Protein AF-A0A950RJH4-F1 (afdb_monomer_lite)

Radius of gyration: 13.61 Å; chains: 1; bounding box: 32×26×36 Å

Sequence (97 aa):
ERIPLDDDLFGKELNGTALASVRCRRERADGSGPDTEYRNVPPFLEGIRVQNRWVVVYSKYDLGCALEKHQSTDCLGHDYASALKLGTAAVLYAMMR

Secondary structure (DSSP, 8-state):
-BPPTTSGGGSHHHHSS----EEEE-B-TTSSSB-SS-EEE----EEEEETTEEEEEE-SSBSHHHHTT---TT--EE-HHHHHHHHHHHHHHHHH-

Fold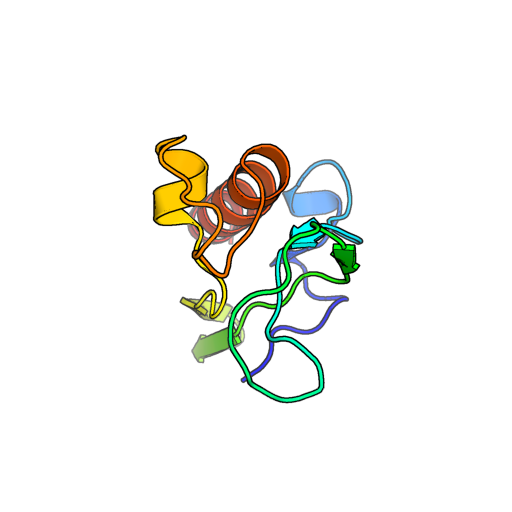seek 3Di:
DKDDLPDPLQDCVQQVDGQQWFWWFDQDPVNPATDQGTDIDGDTWDADDDPNAGPDIHDPFDLVCQCVVNDDSRGTHTHVVRSVSSVSSVVSSVPPD

pLDDT: mean 93.0, std 6.63, range [67.88, 98.44]

Structure (mmCIF, N/CA/C/O backbone):
data_AF-A0A950RJH4-F1
#
_entry.id   AF-A0A950RJH4-F1
#
loop_
_atom_site.group_PDB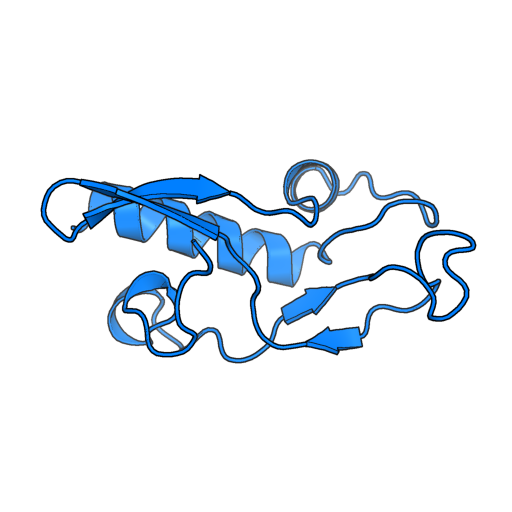
_atom_site.id
_atom_site.type_symbol
_atom_site.label_atom_id
_atom_site.label_alt_id
_atom_site.label_comp_id
_atom_site.label_asym_id
_atom_site.label_entity_id
_atom_site.label_seq_id
_atom_site.pdbx_PDB_ins_code
_atom_site.Cartn_x
_atom_site.Cartn_y
_atom_site.Cartn_z
_atom_site.occupancy
_atom_site.B_iso_or_equiv
_atom_site.auth_seq_id
_atom_site.auth_comp_id
_atom_site.auth_asym_id
_atom_site.auth_atom_id
_atom_site.pdbx_PDB_model_num
ATOM 1 N N . GLU A 1 1 ? -7.110 -13.188 2.840 1.00 95.75 1 GLU A N 1
ATOM 2 C CA . GLU A 1 1 ? -7.969 -12.709 1.731 1.00 95.75 1 GLU A CA 1
ATOM 3 C C . GLU A 1 1 ? -7.499 -11.335 1.275 1.00 95.75 1 GLU A C 1
ATOM 5 O O . GLU A 1 1 ? -6.813 -10.668 2.043 1.00 95.75 1 GLU A O 1
ATOM 10 N N . ARG A 1 2 ? -7.827 -10.913 0.048 1.00 97.38 2 ARG A N 1
ATOM 11 C CA . ARG A 1 2 ? -7.482 -9.568 -0.433 1.00 97.38 2 ARG A CA 1
ATOM 12 C C . ARG A 1 2 ? -8.302 -8.522 0.323 1.00 97.38 2 ARG A C 1
ATOM 14 O O . ARG A 1 2 ? -9.519 -8.656 0.397 1.00 97.38 2 ARG A O 1
ATOM 21 N N . ILE A 1 3 ? -7.642 -7.474 0.816 1.00 97.81 3 ILE A N 1
ATOM 22 C CA . ILE A 1 3 ? -8.323 -6.332 1.433 1.00 97.81 3 ILE A CA 1
ATOM 23 C C . ILE A 1 3 ? -9.060 -5.554 0.324 1.00 97.81 3 ILE A C 1
ATOM 25 O O . ILE A 1 3 ? -8.418 -5.184 -0.671 1.00 97.81 3 ILE A O 1
ATOM 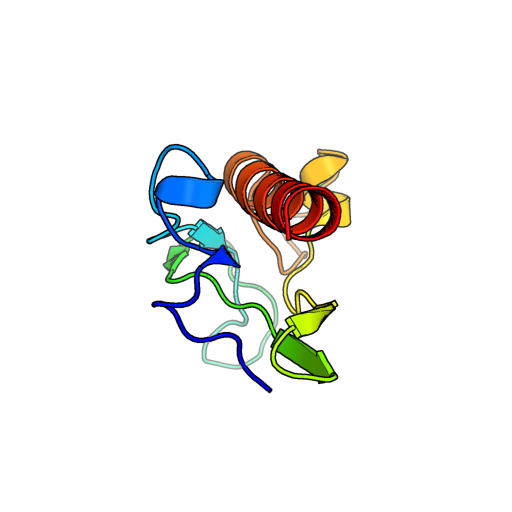29 N N . PRO A 1 4 ? -10.386 -5.342 0.439 1.00 97.38 4 PRO A N 1
ATOM 30 C CA . PRO A 1 4 ? -11.167 -4.598 -0.548 1.00 97.38 4 PRO A CA 1
ATOM 31 C C . PRO A 1 4 ? -10.640 -3.172 -0.758 1.00 97.38 4 PRO A C 1
ATOM 33 O O . PRO A 1 4 ? -10.100 -2.561 0.158 1.00 97.38 4 PRO A O 1
ATOM 36 N N . LEU A 1 5 ? -10.775 -2.624 -1.970 1.00 97.31 5 LEU A N 1
ATOM 37 C CA . LEU A 1 5 ? -10.276 -1.270 -2.280 1.00 97.31 5 LEU A CA 1
ATOM 38 C C . LEU A 1 5 ? -11.093 -0.159 -1.605 1.00 97.31 5 LEU A C 1
ATOM 40 O O . LEU A 1 5 ? -10.611 0.963 -1.477 1.00 97.31 5 LEU A O 1
ATOM 44 N N . ASP A 1 6 ? -12.318 -0.478 -1.207 1.00 96.75 6 ASP A N 1
ATOM 45 C CA . ASP A 1 6 ? -13.251 0.355 -0.457 1.00 96.75 6 ASP A CA 1
ATOM 46 C C . ASP A 1 6 ? -13.157 0.145 1.066 1.00 96.75 6 ASP A C 1
ATOM 48 O O . ASP A 1 6 ? -13.925 0.750 1.808 1.00 96.75 6 ASP A O 1
ATOM 52 N N . ASP A 1 7 ? -12.212 -0.674 1.544 1.00 96.94 7 ASP A N 1
ATOM 53 C CA . ASP A 1 7 ? -11.978 -0.893 2.973 1.00 96.94 7 ASP A CA 1
ATOM 54 C C . ASP A 1 7 ? -11.478 0.382 3.678 1.00 96.94 7 ASP A C 1
ATOM 56 O O . ASP A 1 7 ? -10.668 1.145 3.135 1.00 96.94 7 ASP A O 1
ATOM 60 N N . ASP A 1 8 ? -11.908 0.571 4.931 1.00 94.81 8 ASP A N 1
ATOM 61 C CA . ASP A 1 8 ? -11.496 1.668 5.817 1.00 94.81 8 ASP A CA 1
ATOM 62 C C . ASP A 1 8 ? -9.969 1.849 5.875 1.00 94.81 8 ASP A C 1
ATOM 64 O O . ASP A 1 8 ? -9.490 2.981 5.990 1.00 94.81 8 ASP A O 1
ATOM 68 N N . LEU A 1 9 ? -9.194 0.762 5.748 1.00 96.75 9 LEU A N 1
ATOM 69 C CA . LEU A 1 9 ? -7.730 0.792 5.699 1.00 96.75 9 LEU A CA 1
ATOM 70 C C . LEU A 1 9 ? -7.192 1.727 4.601 1.00 96.75 9 LEU A C 1
ATOM 72 O O . LEU A 1 9 ? -6.180 2.398 4.803 1.00 96.75 9 LEU A O 1
ATOM 76 N N . PHE A 1 10 ? -7.864 1.805 3.451 1.00 97.75 10 PHE A N 1
ATOM 77 C CA . PHE A 1 10 ? -7.502 2.695 2.341 1.00 97.75 10 PHE A CA 1
ATOM 78 C C . PHE A 1 10 ? -8.314 3.996 2.333 1.00 97.75 10 PHE A C 1
ATOM 80 O O . PHE A 1 10 ? -8.081 4.878 1.500 1.00 97.75 10 PHE A O 1
ATOM 87 N N . GLY A 1 11 ? -9.255 4.138 3.265 1.00 97.19 11 GLY A N 1
ATOM 88 C CA . GLY A 1 11 ? -10.204 5.236 3.336 1.00 97.19 11 GLY A CA 1
ATOM 89 C C . GLY A 1 11 ? -9.576 6.578 3.711 1.00 97.19 11 GLY A C 1
ATOM 90 O O . GLY A 1 11 ? -8.543 6.668 4.382 1.00 97.19 11 GLY A O 1
ATOM 91 N N . LYS A 1 12 ? -10.246 7.660 3.295 1.00 96.94 12 LYS A N 1
ATOM 92 C CA . LYS A 1 12 ? -9.858 9.039 3.626 1.00 96.94 12 LYS A CA 1
ATOM 93 C C . LYS A 1 12 ? -9.931 9.320 5.127 1.00 96.94 12 LYS A C 1
ATOM 95 O O . LYS A 1 12 ? -9.104 10.072 5.624 1.00 96.94 12 LYS A O 1
ATOM 100 N N . GLU A 1 13 ? -10.908 8.752 5.827 1.00 96.06 13 GLU A N 1
ATOM 101 C CA . GLU A 1 13 ? -11.107 9.014 7.257 1.00 96.06 13 GLU A CA 1
ATOM 102 C C . GLU A 1 13 ? -9.903 8.583 8.093 1.00 96.06 13 GLU A C 1
ATOM 104 O O . GLU A 1 13 ? -9.485 9.313 8.985 1.00 96.06 13 GLU A O 1
ATOM 109 N N . LEU A 1 14 ? -9.309 7.435 7.756 1.00 96.12 14 LEU A N 1
ATOM 110 C CA . LEU A 1 14 ? -8.119 6.932 8.431 1.00 96.12 14 LEU A CA 1
ATOM 111 C C . LEU A 1 14 ? -6.855 7.690 8.003 1.00 96.12 14 LEU A C 1
ATOM 113 O O . LEU A 1 14 ? -6.032 8.053 8.836 1.00 96.12 14 LEU A O 1
ATOM 117 N N . ASN A 1 15 ? -6.694 7.928 6.699 1.00 95.94 15 ASN A N 1
ATOM 118 C CA . ASN A 1 15 ? -5.421 8.357 6.110 1.00 95.94 15 ASN A CA 1
ATOM 119 C C . ASN A 1 15 ? -5.326 9.870 5.823 1.00 95.94 15 ASN A C 1
ATOM 121 O O . ASN A 1 15 ? -4.323 10.340 5.287 1.00 95.94 15 ASN A O 1
ATOM 125 N N . GLY A 1 16 ? -6.391 10.640 6.057 1.00 95.38 16 GLY A N 1
ATOM 126 C CA . GLY A 1 16 ? -6.542 12.039 5.627 1.00 95.38 16 GLY A CA 1
ATOM 127 C C . GLY A 1 16 ? -6.784 12.216 4.117 1.00 95.38 16 GLY A C 1
ATOM 128 O O . GLY A 1 16 ? -7.415 13.183 3.687 1.00 95.38 16 GLY A O 1
ATOM 129 N N . THR A 1 17 ? -6.328 11.273 3.289 1.00 95.25 17 THR A N 1
ATOM 130 C CA . THR A 1 17 ? -6.606 11.160 1.847 1.00 95.25 17 THR A CA 1
ATOM 131 C C . THR A 1 17 ? -6.760 9.688 1.479 1.00 95.25 17 THR A C 1
ATOM 133 O O . THR A 1 17 ? -6.008 8.855 1.972 1.00 95.25 17 THR A O 1
ATOM 136 N N . ALA A 1 18 ? -7.717 9.358 0.609 1.00 97.12 18 ALA A N 1
ATOM 137 C CA . ALA A 1 18 ? -7.925 7.977 0.182 1.00 97.12 18 ALA A CA 1
ATOM 138 C C . ALA A 1 18 ? -6.710 7.433 -0.591 1.00 97.12 18 ALA A C 1
ATOM 140 O O . ALA A 1 18 ? -6.171 8.091 -1.488 1.00 97.12 18 ALA A O 1
ATOM 141 N N . LEU A 1 19 ? -6.307 6.204 -0.277 1.00 97.25 19 LEU A N 1
ATOM 142 C CA . LEU A 1 19 ? -5.200 5.503 -0.920 1.00 97.25 19 LEU A CA 1
ATOM 143 C C . LEU A 1 19 ? -5.679 4.780 -2.183 1.00 97.25 19 LEU A C 1
ATOM 145 O O . LEU A 1 19 ? -5.721 3.560 -2.243 1.00 97.25 19 LEU A O 1
ATOM 149 N N . ALA A 1 20 ? -6.033 5.542 -3.219 1.00 96.75 20 ALA A N 1
ATOM 150 C CA . ALA A 1 20 ? -6.563 4.976 -4.466 1.00 96.75 20 ALA A CA 1
ATOM 151 C C . ALA A 1 20 ? -5.483 4.405 -5.407 1.00 96.75 20 ALA A C 1
ATOM 153 O O . ALA A 1 20 ? -5.768 3.539 -6.232 1.00 96.75 20 ALA A O 1
ATOM 154 N N . SER A 1 21 ? -4.244 4.898 -5.312 1.00 97.44 21 SER A N 1
ATOM 155 C CA . SER A 1 21 ? -3.145 4.497 -6.193 1.00 97.44 21 SER A CA 1
ATOM 156 C C . SER A 1 21 ? -1.808 4.528 -5.464 1.00 97.44 21 SER A C 1
ATOM 158 O O . SER A 1 21 ? -1.512 5.450 -4.701 1.00 97.44 21 SER A O 1
ATOM 160 N N . VAL A 1 22 ? -0.978 3.540 -5.775 1.00 97.62 22 VAL A N 1
ATOM 161 C CA . VAL A 1 22 ? 0.406 3.396 -5.326 1.00 97.62 22 VAL A CA 1
ATOM 162 C C . VAL A 1 22 ? 1.309 3.134 -6.523 1.00 97.62 22 VAL A C 1
ATOM 164 O O . VAL A 1 22 ? 0.875 2.601 -7.543 1.00 97.62 22 VAL A O 1
ATOM 167 N N . ARG A 1 23 ? 2.581 3.493 -6.401 1.00 97.00 23 ARG A N 1
ATOM 168 C CA . ARG A 1 23 ? 3.619 3.144 -7.365 1.00 97.00 23 ARG A CA 1
ATOM 169 C C . ARG A 1 23 ? 4.271 1.838 -6.946 1.00 97.00 23 ARG A C 1
ATOM 171 O O . ARG A 1 23 ? 4.729 1.705 -5.812 1.00 97.00 23 ARG A O 1
ATOM 178 N N . CYS A 1 24 ? 4.289 0.862 -7.847 1.00 95.06 24 CYS A N 1
ATOM 179 C CA . CYS A 1 24 ? 4.853 -0.452 -7.564 1.00 95.06 24 CYS A CA 1
ATOM 180 C C . CYS A 1 24 ? 5.474 -1.085 -8.811 1.00 95.06 24 CYS A C 1
ATOM 182 O O . CYS A 1 24 ? 4.910 -0.989 -9.904 1.00 95.06 24 CYS A O 1
ATOM 184 N N . ARG A 1 25 ? 6.622 -1.742 -8.631 1.00 93.50 25 ARG A N 1
ATOM 185 C CA . ARG A 1 25 ? 7.167 -2.697 -9.596 1.00 93.50 25 ARG A CA 1
ATOM 186 C C . ARG A 1 25 ? 6.512 -4.051 -9.368 1.00 93.50 25 ARG A C 1
ATOM 188 O O . ARG A 1 25 ? 6.492 -4.566 -8.249 1.00 93.50 25 ARG A O 1
ATOM 195 N N . ARG A 1 26 ? 5.961 -4.604 -10.441 1.00 92.06 26 ARG A N 1
ATOM 196 C CA . ARG A 1 26 ? 5.288 -5.905 -10.464 1.00 92.06 26 ARG A CA 1
ATOM 197 C C . ARG A 1 26 ? 6.106 -6.885 -11.292 1.00 92.06 26 ARG A C 1
ATOM 199 O O . ARG A 1 26 ? 7.070 -6.493 -11.940 1.00 92.06 26 ARG A O 1
ATOM 206 N N . GLU A 1 27 ? 5.715 -8.145 -11.269 1.00 91.44 27 GLU A N 1
ATOM 207 C CA . GLU A 1 27 ? 6.262 -9.156 -12.161 1.00 91.44 27 GLU A CA 1
ATOM 208 C C . GLU A 1 27 ? 6.010 -8.758 -13.630 1.00 91.44 27 GLU A C 1
ATOM 210 O O . GLU A 1 27 ? 4.938 -8.244 -13.969 1.00 91.44 27 GLU A O 1
ATOM 215 N N . ARG A 1 28 ? 6.991 -8.978 -14.513 1.00 88.25 28 ARG A N 1
ATOM 216 C CA . ARG A 1 28 ? 6.803 -8.831 -15.962 1.00 88.25 28 ARG A CA 1
ATOM 217 C C . ARG A 1 28 ? 5.751 -9.823 -16.457 1.00 88.25 28 ARG A C 1
ATOM 219 O O . ARG A 1 28 ? 5.566 -10.891 -15.879 1.00 88.25 28 ARG A O 1
ATOM 226 N N . ALA A 1 29 ? 5.084 -9.482 -17.560 1.00 85.50 29 ALA A N 1
ATOM 227 C CA . ALA A 1 29 ? 4.021 -10.312 -18.133 1.00 85.50 29 ALA A CA 1
ATOM 228 C C . ALA A 1 29 ? 4.502 -11.716 -18.549 1.00 85.50 29 ALA A C 1
ATOM 230 O O . ALA A 1 29 ? 3.715 -12.656 -18.544 1.00 85.50 29 ALA A O 1
ATOM 231 N N . ASP A 1 30 ? 5.786 -11.855 -18.882 1.00 89.00 30 ASP A N 1
ATOM 232 C CA . ASP A 1 30 ? 6.441 -13.120 -19.227 1.00 89.00 30 ASP A CA 1
ATOM 233 C C . ASP A 1 30 ? 6.993 -13.885 -18.006 1.00 89.00 30 ASP A C 1
ATOM 235 O O . ASP A 1 30 ? 7.564 -14.962 -18.160 1.00 89.00 30 ASP A O 1
ATOM 239 N N . GLY A 1 31 ? 6.848 -13.338 -16.794 1.00 84.25 31 GLY A N 1
ATOM 240 C CA . GLY A 1 31 ? 7.341 -13.938 -15.555 1.00 84.25 31 GLY A CA 1
ATOM 241 C C . GLY A 1 31 ? 8.861 -13.888 -15.370 1.00 84.25 31 GLY A C 1
ATOM 242 O O . GLY A 1 31 ? 9.360 -14.447 -14.397 1.00 84.25 31 GLY A O 1
ATOM 243 N N . SER A 1 32 ? 9.609 -13.199 -16.240 1.00 85.88 32 SER A N 1
ATOM 244 C CA . SER A 1 32 ? 11.084 -13.157 -16.210 1.00 85.88 32 SER A CA 1
ATOM 245 C C . SER A 1 32 ? 11.688 -12.372 -15.033 1.00 85.88 32 SER A C 1
ATOM 247 O O . SER A 1 32 ? 12.907 -12.233 -14.941 1.00 85.88 32 SER A O 1
ATOM 249 N N . GLY A 1 33 ? 10.858 -11.834 -14.136 1.00 84.38 33 GLY A N 1
ATOM 250 C CA . GLY A 1 33 ? 11.283 -11.103 -12.943 1.00 84.38 33 GLY A CA 1
ATOM 251 C C . GLY A 1 33 ? 10.518 -9.792 -12.731 1.00 84.38 33 GLY A C 1
ATOM 252 O O . GLY A 1 33 ? 9.441 -9.610 -13.304 1.00 84.38 33 GLY A O 1
ATOM 253 N N . PRO A 1 34 ? 11.046 -8.877 -11.901 1.00 85.06 34 PRO A N 1
ATOM 254 C CA . PRO A 1 34 ? 10.459 -7.563 -11.666 1.00 85.06 34 PRO A CA 1
ATOM 255 C C . PRO A 1 34 ? 10.548 -6.676 -12.903 1.00 85.06 34 PRO A C 1
ATOM 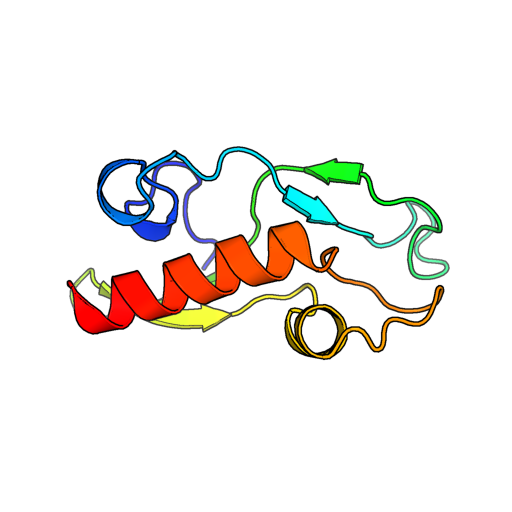257 O O . PRO A 1 34 ? 11.555 -6.655 -13.605 1.00 85.06 34 PRO A O 1
ATOM 260 N N . ASP A 1 35 ? 9.504 -5.895 -13.137 1.00 87.69 35 ASP A N 1
ATOM 261 C CA . ASP A 1 35 ? 9.508 -4.819 -14.116 1.00 87.69 35 ASP A CA 1
ATOM 262 C C . ASP A 1 35 ? 10.527 -3.727 -13.743 1.00 87.69 35 ASP A C 1
ATOM 264 O O . ASP A 1 35 ? 10.761 -3.446 -12.567 1.00 87.69 35 ASP A O 1
ATOM 268 N N . THR A 1 36 ? 11.122 -3.084 -14.748 1.00 84.25 36 THR A N 1
ATOM 269 C CA . THR A 1 36 ? 12.092 -1.997 -14.551 1.00 84.25 36 THR A CA 1
ATOM 270 C C . THR A 1 36 ? 11.418 -0.723 -14.052 1.00 84.25 36 THR A C 1
ATOM 272 O O . THR A 1 36 ? 11.984 0.022 -13.240 1.00 84.25 36 THR A O 1
ATOM 275 N N . GLU A 1 37 ? 10.189 -0.473 -14.502 1.00 88.94 37 GLU A N 1
ATOM 276 C CA . GLU A 1 37 ? 9.459 0.755 -14.209 1.00 88.94 37 GLU A CA 1
ATOM 277 C C . GLU A 1 37 ? 8.407 0.576 -13.115 1.00 88.94 37 GLU A C 1
ATOM 279 O O . GLU A 1 37 ? 7.702 -0.429 -13.020 1.00 88.94 37 GLU A O 1
ATOM 284 N N . TYR A 1 38 ? 8.266 1.607 -12.284 1.00 92.12 38 TYR A N 1
ATOM 285 C CA . TYR A 1 38 ? 7.147 1.702 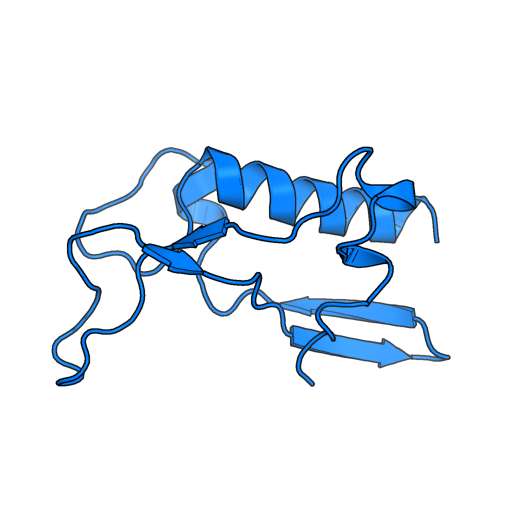-11.355 1.00 92.12 38 TYR A CA 1
ATOM 286 C C . TYR A 1 38 ? 5.876 2.082 -12.103 1.00 92.12 38 TYR A C 1
ATOM 288 O O . TYR A 1 38 ? 5.830 3.135 -12.741 1.00 92.12 38 TYR A O 1
ATOM 296 N N . ARG A 1 39 ? 4.814 1.301 -11.912 1.00 94.62 39 ARG A N 1
ATOM 297 C CA . ARG A 1 39 ? 3.486 1.592 -12.460 1.00 94.62 39 ARG A CA 1
ATOM 298 C C . ARG A 1 39 ? 2.561 2.116 -11.370 1.00 94.62 39 ARG A C 1
ATOM 300 O O . ARG A 1 39 ? 2.654 1.683 -10.221 1.00 94.62 39 ARG A O 1
ATOM 307 N N . ASN A 1 40 ? 1.654 3.018 -11.740 1.00 97.12 40 ASN A N 1
ATOM 308 C CA . ASN A 1 40 ? 0.526 3.383 -10.886 1.00 97.12 40 ASN A CA 1
ATOM 309 C C . ASN A 1 40 ? -0.482 2.235 -10.898 1.00 97.12 40 ASN A C 1
ATOM 311 O O . ASN A 1 40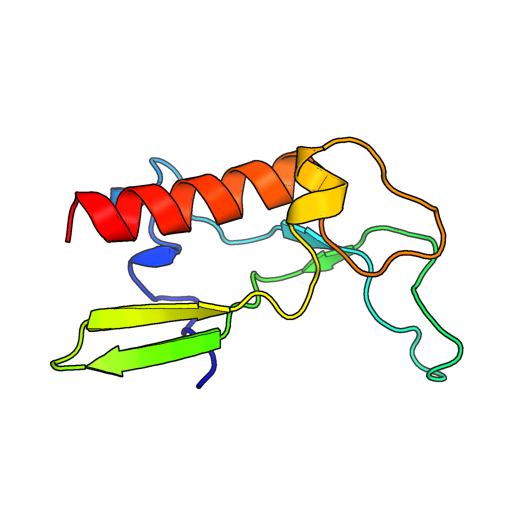 ? -0.999 1.867 -11.952 1.00 97.12 40 ASN A O 1
ATOM 315 N N . VAL A 1 41 ? -0.729 1.656 -9.732 1.00 96.62 41 VAL A N 1
ATOM 316 C CA . VAL A 1 41 ? -1.623 0.514 -9.548 1.00 96.62 41 VAL A CA 1
ATOM 317 C C . VAL A 1 41 ? -2.484 0.730 -8.304 1.00 96.62 41 VAL A C 1
ATOM 319 O O . VAL A 1 41 ? -2.059 1.440 -7.388 1.00 96.62 41 VAL A O 1
ATOM 322 N N . PRO A 1 42 ? -3.668 0.103 -8.218 1.00 97.50 42 PRO A N 1
ATOM 323 C CA . PRO A 1 42 ? -4.420 0.070 -6.970 1.00 97.50 42 PRO A CA 1
ATOM 324 C C . PRO A 1 42 ? -3.589 -0.566 -5.843 1.00 97.50 42 PRO A C 1
ATOM 326 O O . PRO A 1 42 ? -2.756 -1.445 -6.125 1.00 97.50 42 PRO A O 1
ATOM 329 N N . PRO A 1 43 ? -3.808 -0.174 -4.574 1.00 97.19 43 PRO A N 1
ATOM 330 C CA . PRO A 1 43 ? -3.179 -0.857 -3.456 1.00 97.19 43 PRO A CA 1
ATOM 331 C C . PRO A 1 43 ? -3.545 -2.345 -3.467 1.00 97.19 43 PRO A C 1
ATOM 333 O O . PRO A 1 43 ? -4.642 -2.759 -3.856 1.00 97.19 43 PRO A O 1
ATOM 336 N N . PHE A 1 44 ? -2.580 -3.163 -3.065 1.00 97.25 44 PHE A N 1
ATOM 337 C CA . PHE A 1 44 ? -2.749 -4.602 -2.963 1.00 97.25 44 PHE A CA 1
ATOM 338 C C . PHE A 1 44 ? -2.172 -5.043 -1.629 1.00 97.25 44 PHE A C 1
ATOM 340 O O . PHE A 1 44 ? -0.959 -5.184 -1.495 1.00 97.25 44 PHE A O 1
ATOM 347 N N . LEU A 1 45 ? -3.062 -5.225 -0.662 1.00 97.81 45 LEU A N 1
ATOM 348 C CA . LEU A 1 45 ? -2.763 -5.850 0.613 1.00 97.81 45 LEU A CA 1
ATOM 349 C C . LEU A 1 45 ? -3.705 -7.031 0.792 1.00 97.81 45 LEU A C 1
ATOM 351 O O . LEU A 1 45 ? -4.828 -7.054 0.280 1.00 97.81 45 LEU A O 1
ATOM 355 N N . GLU A 1 46 ? -3.230 -8.005 1.538 1.00 98.44 46 GLU A N 1
ATOM 356 C CA . GLU A 1 46 ? -4.013 -9.144 1.975 1.00 98.44 46 GLU A CA 1
ATOM 357 C C . GLU A 1 46 ? -4.083 -9.130 3.493 1.00 98.44 46 GLU A C 1
ATOM 359 O O . GLU A 1 46 ? -3.265 -8.504 4.162 1.00 98.44 46 GLU A O 1
ATOM 364 N N . GLY A 1 47 ? -5.062 -9.817 4.058 1.00 97.25 47 GLY A N 1
ATOM 365 C CA . GLY A 1 47 ? -5.183 -9.890 5.497 1.00 97.25 47 GLY A CA 1
ATOM 366 C C . GLY A 1 47 ? -5.946 -11.096 5.999 1.00 97.25 47 GLY A C 1
ATOM 367 O O . GLY A 1 47 ? -6.539 -11.869 5.236 1.00 97.25 47 GLY A O 1
ATOM 368 N N . ILE A 1 48 ? -5.906 -11.236 7.318 1.00 97.81 48 ILE A N 1
ATOM 369 C CA . ILE A 1 48 ? -6.709 -12.182 8.090 1.00 97.81 48 ILE A CA 1
ATOM 370 C C . ILE A 1 48 ? -7.606 -11.360 9.005 1.00 97.81 48 ILE A C 1
ATOM 372 O O . ILE A 1 48 ? -7.129 -10.439 9.675 1.00 97.81 48 ILE A O 1
ATOM 376 N N . ARG A 1 49 ? -8.898 -11.701 9.035 1.00 95.38 49 ARG A N 1
ATOM 377 C CA . ARG A 1 49 ? -9.885 -11.039 9.888 1.00 95.38 49 ARG A CA 1
ATOM 378 C C . ARG A 1 49 ? -10.256 -11.910 11.070 1.00 95.38 49 ARG A C 1
ATOM 380 O O . ARG A 1 49 ? -10.501 -13.103 10.921 1.00 95.38 49 ARG A O 1
ATOM 387 N N . VAL A 1 50 ? -10.381 -11.279 12.229 1.00 95.94 50 VAL A N 1
ATOM 388 C CA . VAL A 1 50 ? -11.020 -11.853 13.414 1.00 95.94 50 VAL A CA 1
ATOM 389 C C . VAL A 1 50 ? -12.050 -10.840 13.881 1.00 95.94 50 VAL A C 1
ATOM 391 O O . VAL A 1 50 ? -11.736 -9.661 14.012 1.00 95.94 50 VAL A O 1
ATOM 394 N N . GLN A 1 51 ? -13.295 -11.282 14.078 1.00 93.00 51 GLN A N 1
ATOM 395 C CA . GLN A 1 51 ? -14.394 -10.415 14.527 1.00 93.00 51 GLN A CA 1
ATOM 396 C C . GLN A 1 51 ? -14.513 -9.128 13.688 1.00 93.00 51 GLN A C 1
ATOM 398 O O . GLN A 1 51 ? -14.598 -8.023 14.209 1.00 93.00 51 GLN A O 1
ATOM 403 N N . ASN A 1 52 ? -14.495 -9.282 12.358 1.00 90.31 52 ASN A N 1
ATOM 404 C CA . ASN A 1 52 ? -14.641 -8.194 11.386 1.00 90.31 52 ASN A CA 1
ATOM 405 C C . ASN A 1 52 ? -13.468 -7.185 11.329 1.00 90.31 52 ASN A C 1
ATOM 407 O O . ASN A 1 52 ? -13.538 -6.250 10.533 1.00 90.31 52 ASN A O 1
ATOM 411 N N . ARG A 1 53 ? -12.374 -7.399 12.072 1.00 94.69 53 ARG A N 1
ATOM 412 C CA . ARG A 1 53 ? -11.179 -6.537 12.098 1.00 94.69 53 ARG A CA 1
ATOM 413 C C . ARG A 1 53 ? -9.962 -7.235 11.493 1.00 94.69 53 ARG A C 1
ATOM 415 O O . ARG A 1 53 ? -9.751 -8.420 11.751 1.00 94.69 53 ARG A O 1
ATOM 422 N N . TRP A 1 54 ? -9.147 -6.510 10.725 1.00 97.44 54 TRP A N 1
ATOM 423 C CA . TRP A 1 54 ? -7.865 -7.025 10.236 1.00 97.44 54 TRP A CA 1
ATOM 424 C C . TRP A 1 54 ? -6.894 -7.200 11.407 1.00 97.44 54 TRP A C 1
ATOM 426 O O . TRP A 1 54 ? -6.542 -6.236 12.082 1.00 97.44 54 TRP A O 1
ATOM 436 N N . VAL A 1 55 ? -6.474 -8.439 11.652 1.00 96.81 55 VAL A N 1
ATOM 437 C CA . VAL A 1 55 ? -5.469 -8.779 12.677 1.00 96.81 55 VAL A CA 1
ATOM 438 C C . VAL A 1 55 ? -4.110 -9.104 12.069 1.00 96.81 55 VAL A C 1
ATOM 440 O O . VAL A 1 55 ? -3.093 -9.057 12.751 1.00 96.81 55 VAL A O 1
ATOM 443 N N . VAL A 1 56 ? -4.091 -9.400 10.772 1.00 97.38 56 VAL A N 1
ATOM 444 C CA . VAL A 1 56 ? -2.880 -9.506 9.963 1.00 97.38 56 VAL A CA 1
ATOM 445 C C . VAL A 1 56 ? -3.099 -8.672 8.715 1.00 97.38 56 VAL A C 1
ATOM 447 O O . VAL A 1 56 ? -4.139 -8.805 8.070 1.00 97.38 56 VAL A O 1
ATOM 450 N N . VAL A 1 57 ? -2.107 -7.851 8.380 1.00 97.50 57 VAL A N 1
ATOM 451 C CA . VAL A 1 57 ? -2.001 -7.144 7.104 1.00 97.50 57 VAL A CA 1
ATOM 452 C C . VAL A 1 57 ? -0.689 -7.574 6.465 1.00 97.50 57 VAL A C 1
ATOM 454 O O . VAL A 1 57 ? 0.378 -7.449 7.060 1.00 97.50 57 VAL A O 1
ATOM 457 N N . TYR A 1 58 ? -0.783 -8.118 5.262 1.00 97.81 58 TYR A N 1
ATOM 458 C CA . TYR A 1 58 ? 0.318 -8.660 4.490 1.00 97.81 58 TYR A CA 1
ATOM 459 C C . TYR A 1 58 ? 0.462 -7.879 3.188 1.00 97.81 58 TYR A C 1
ATOM 461 O O . TYR A 1 58 ? -0.506 -7.685 2.449 1.00 97.81 58 TYR A O 1
ATOM 469 N N . SER A 1 59 ? 1.691 -7.461 2.894 1.00 96.50 59 SER A N 1
ATOM 470 C CA . SER A 1 59 ? 2.046 -6.910 1.594 1.00 96.50 59 SER A CA 1
ATOM 471 C C . SER A 1 59 ? 2.860 -7.938 0.825 1.00 96.50 59 SER A C 1
ATOM 473 O O . SER A 1 59 ? 4.002 -8.219 1.183 1.00 96.50 59 SER A O 1
ATOM 475 N N . LYS A 1 60 ? 2.293 -8.463 -0.265 1.00 94.06 60 LYS A N 1
ATOM 476 C CA . LYS A 1 60 ? 3.032 -9.300 -1.224 1.00 94.06 60 LYS A CA 1
ATOM 477 C C . LYS A 1 60 ? 4.230 -8.553 -1.823 1.00 94.06 60 LYS A C 1
ATOM 479 O O . LYS A 1 60 ? 5.229 -9.157 -2.198 1.00 94.06 60 LYS A O 1
ATOM 484 N N . TYR A 1 61 ? 4.100 -7.237 -1.947 1.00 93.94 61 TYR A N 1
ATOM 485 C CA . TYR A 1 61 ? 5.078 -6.377 -2.586 1.00 93.94 61 TYR A CA 1
ATOM 486 C C . TYR A 1 61 ? 5.799 -5.593 -1.512 1.00 93.94 61 TYR A C 1
ATOM 488 O O . TYR A 1 61 ? 5.169 -4.871 -0.740 1.00 93.94 61 TYR A O 1
ATOM 496 N N . ASP A 1 62 ? 7.105 -5.788 -1.444 1.00 91.25 62 ASP A N 1
ATOM 497 C CA . ASP A 1 62 ? 7.903 -5.352 -0.316 1.00 91.25 62 ASP A CA 1
ATOM 498 C C . ASP A 1 62 ? 7.693 -3.865 0.037 1.00 91.25 62 ASP A C 1
ATOM 500 O O . ASP A 1 62 ? 7.641 -2.983 -0.832 1.00 91.25 62 ASP A O 1
ATOM 504 N N . LEU A 1 63 ? 7.543 -3.626 1.342 1.00 94.25 63 LEU A N 1
ATOM 505 C CA . LEU A 1 63 ? 7.519 -2.298 1.953 1.00 94.25 63 LEU A CA 1
ATOM 506 C C . LEU A 1 63 ? 8.849 -1.996 2.656 1.00 94.25 63 LEU A C 1
ATOM 508 O O . LEU A 1 63 ? 9.196 -0.827 2.790 1.00 94.25 63 LEU A O 1
ATOM 512 N N . GLY A 1 64 ? 9.581 -3.019 3.110 1.00 91.56 64 GLY A N 1
ATOM 513 C CA . GLY A 1 64 ? 10.752 -2.871 3.971 1.00 91.56 64 GLY A CA 1
ATOM 514 C C . GLY A 1 64 ? 11.918 -2.204 3.253 1.00 91.56 64 GLY A C 1
ATOM 515 O O . GLY A 1 64 ? 12.323 -1.105 3.632 1.00 91.56 64 GLY A O 1
ATOM 516 N N . CYS A 1 65 ? 12.390 -2.790 2.151 1.00 90.75 65 CYS A N 1
ATOM 517 C CA . CYS A 1 65 ? 13.482 -2.230 1.353 1.00 90.75 65 CYS A CA 1
ATOM 518 C C . CYS A 1 65 ? 13.136 -0.827 0.842 1.00 90.75 65 CYS A C 1
ATOM 520 O O . CYS A 1 65 ? 14.003 0.046 0.751 1.00 90.75 65 CYS A O 1
ATOM 522 N N . ALA A 1 66 ? 11.858 -0.595 0.521 1.00 92.12 66 ALA A N 1
ATOM 523 C CA . ALA A 1 66 ? 11.367 0.719 0.135 1.00 92.12 66 ALA A CA 1
ATOM 524 C C . ALA A 1 66 ? 11.537 1.736 1.268 1.00 92.12 66 ALA A C 1
ATOM 526 O O . ALA A 1 66 ? 12.149 2.777 1.045 1.00 92.12 66 ALA A O 1
ATOM 527 N N . LEU A 1 67 ? 11.057 1.428 2.477 1.00 93.94 67 LEU A N 1
ATOM 528 C CA . LEU A 1 67 ? 11.148 2.296 3.656 1.00 93.94 67 LEU A CA 1
ATOM 529 C C . LEU A 1 67 ? 12.593 2.545 4.106 1.00 93.94 67 LEU A C 1
ATOM 531 O O . LEU A 1 67 ? 12.921 3.660 4.513 1.00 93.94 67 LEU A O 1
ATOM 535 N N . GLU A 1 68 ? 13.460 1.547 3.965 1.00 92.12 68 GLU A N 1
ATOM 536 C CA . GLU A 1 68 ? 14.899 1.639 4.234 1.00 92.12 68 GLU A CA 1
ATOM 537 C C . GLU A 1 68 ? 15.659 2.456 3.177 1.00 92.12 68 GLU A C 1
ATOM 539 O O . GLU A 1 68 ? 16.838 2.761 3.353 1.00 92.12 68 GLU A O 1
ATOM 544 N N . LYS A 1 69 ? 14.991 2.841 2.078 1.00 85.75 69 LYS A N 1
ATOM 545 C CA . LYS A 1 69 ? 15.589 3.499 0.903 1.00 85.75 69 LYS A CA 1
ATOM 546 C C . LYS A 1 69 ? 16.725 2.683 0.277 1.00 85.75 69 LYS A C 1
ATOM 548 O O . LYS A 1 69 ? 17.619 3.244 -0.354 1.00 85.75 69 LYS A O 1
ATOM 553 N N . HIS A 1 70 ? 16.670 1.361 0.417 1.00 80.69 70 HIS A N 1
ATOM 554 C CA . HIS A 1 70 ? 17.671 0.433 -0.094 1.00 80.69 70 HIS A CA 1
ATOM 555 C C . HIS A 1 70 ? 17.057 -0.479 -1.161 1.00 80.69 70 HIS A C 1
ATOM 557 O O . HIS A 1 70 ? 16.945 -1.691 -0.997 1.00 80.69 70 HIS A O 1
ATOM 563 N N . GLN A 1 71 ? 16.598 0.122 -2.261 1.00 73.25 71 GLN A N 1
ATOM 564 C CA . GLN A 1 71 ? 15.940 -0.616 -3.338 1.00 73.25 71 GLN A CA 1
ATOM 565 C C . GLN A 1 71 ? 16.908 -0.918 -4.477 1.00 73.25 71 GLN A C 1
ATOM 567 O O . GLN A 1 71 ? 17.429 -0.001 -5.113 1.00 73.25 71 GLN A O 1
ATOM 572 N N . SER A 1 72 ? 17.084 -2.204 -4.783 1.00 72.38 72 SER A N 1
ATOM 573 C CA . SER A 1 72 ? 17.692 -2.631 -6.044 1.00 72.38 72 SER A CA 1
ATOM 574 C C . SER A 1 72 ? 16.685 -2.510 -7.194 1.00 72.38 72 SER A C 1
ATOM 576 O O . SER A 1 72 ? 15.465 -2.547 -7.000 1.00 72.38 72 SER A O 1
ATOM 578 N N . THR A 1 73 ? 17.182 -2.376 -8.423 1.00 70.31 73 THR A N 1
ATOM 579 C CA . THR A 1 73 ? 16.362 -2.473 -9.641 1.00 70.31 73 THR A CA 1
ATOM 580 C C . THR A 1 73 ? 15.713 -3.841 -9.809 1.00 70.31 73 THR A C 1
ATOM 582 O O . THR A 1 73 ? 14.659 -3.927 -10.430 1.00 70.31 73 THR A O 1
ATOM 585 N N . ASP A 1 74 ? 16.288 -4.866 -9.181 1.00 72.88 74 ASP A N 1
ATOM 586 C CA . ASP A 1 74 ? 15.813 -6.249 -9.244 1.00 72.88 74 ASP A CA 1
ATOM 587 C C . ASP A 1 74 ? 14.800 -6.599 -8.137 1.00 72.88 74 ASP A C 1
ATOM 589 O O . ASP A 1 74 ? 14.424 -7.758 -7.972 1.00 72.88 74 ASP A O 1
ATOM 593 N N . CYS A 1 75 ? 14.332 -5.613 -7.365 1.00 77.62 75 CYS A N 1
ATOM 594 C CA . CYS A 1 75 ? 13.334 -5.826 -6.320 1.00 77.62 75 CYS A CA 1
ATOM 595 C C . CYS A 1 75 ? 11.909 -5.567 -6.835 1.00 77.62 75 CYS A C 1
ATOM 597 O O . CYS A 1 75 ? 11.607 -4.504 -7.387 1.00 77.62 75 CYS A O 1
ATOM 599 N N . LEU A 1 76 ? 11.004 -6.514 -6.570 1.00 90.00 76 LEU A N 1
ATOM 600 C CA . LEU A 1 76 ? 9.562 -6.257 -6.555 1.00 90.00 76 LEU A CA 1
ATOM 601 C C . LEU A 1 76 ? 9.232 -5.397 -5.339 1.00 90.00 76 LEU A C 1
ATOM 603 O O . LEU A 1 76 ? 9.737 -5.660 -4.251 1.00 90.00 76 LEU A O 1
ATOM 607 N N . GLY A 1 77 ? 8.357 -4.408 -5.491 1.00 93.25 77 GLY A N 1
ATOM 608 C CA . GLY A 1 77 ? 8.000 -3.584 -4.342 1.00 93.25 77 GLY A CA 1
ATOM 609 C C . GLY A 1 77 ? 7.510 -2.195 -4.684 1.00 93.25 77 GLY A C 1
ATOM 610 O O . GLY A 1 77 ? 7.398 -1.790 -5.845 1.00 93.25 77 GLY A O 1
ATOM 611 N N . HIS A 1 78 ? 7.154 -1.480 -3.631 1.00 95.00 78 HIS A N 1
ATOM 612 C CA . HIS A 1 78 ? 6.652 -0.116 -3.706 1.00 95.00 78 HIS A CA 1
ATOM 613 C C . HIS A 1 78 ? 7.790 0.888 -3.813 1.00 95.00 78 HIS A C 1
ATOM 615 O O . HIS A 1 78 ? 8.880 0.614 -3.339 1.00 95.00 78 HIS A O 1
ATOM 621 N N . ASP A 1 79 ? 7.562 2.063 -4.394 1.00 94.56 79 ASP A N 1
ATOM 622 C CA . ASP A 1 79 ? 8.501 3.165 -4.160 1.00 94.56 79 ASP A CA 1
ATOM 623 C C . ASP A 1 79 ? 8.396 3.657 -2.704 1.00 94.56 79 ASP A C 1
ATOM 625 O O . ASP A 1 79 ? 7.424 3.367 -2.000 1.00 94.56 79 ASP A O 1
ATOM 629 N N . TYR A 1 80 ? 9.382 4.432 -2.245 1.00 94.94 80 TYR A N 1
ATOM 630 C CA . TYR A 1 80 ? 9.410 4.947 -0.868 1.00 94.94 80 TYR A CA 1
ATOM 631 C C . TYR A 1 80 ? 8.110 5.666 -0.473 1.00 94.94 80 TYR A C 1
ATOM 633 O O . TYR A 1 80 ? 7.555 5.417 0.596 1.00 94.94 80 TYR A O 1
ATOM 641 N N . ALA A 1 81 ? 7.595 6.543 -1.340 1.00 96.19 81 ALA A N 1
ATOM 642 C CA . ALA A 1 81 ? 6.408 7.339 -1.041 1.00 96.19 81 ALA A CA 1
ATOM 643 C C . ALA A 1 81 ? 5.151 6.472 -0.880 1.00 96.19 81 ALA A C 1
ATOM 645 O O . ALA A 1 81 ? 4.324 6.734 -0.005 1.00 96.19 81 ALA A O 1
ATOM 646 N N . SER A 1 82 ? 4.997 5.437 -1.705 1.00 97.44 82 SER A N 1
ATOM 647 C CA . SER A 1 82 ? 3.873 4.508 -1.602 1.00 97.44 82 SER A CA 1
ATOM 648 C C . SER A 1 82 ? 4.020 3.564 -0.420 1.00 97.44 82 SER A C 1
ATOM 650 O O . SER A 1 82 ? 3.033 3.304 0.265 1.00 97.44 82 SER A O 1
ATOM 652 N N . ALA A 1 83 ? 5.238 3.090 -0.153 1.00 97.06 83 ALA A N 1
ATOM 653 C CA . ALA A 1 83 ? 5.512 2.240 0.995 1.00 97.06 83 ALA A CA 1
ATOM 654 C C . ALA A 1 83 ? 5.217 2.968 2.309 1.00 97.06 83 ALA A C 1
ATOM 656 O O . ALA A 1 83 ? 4.564 2.410 3.186 1.00 97.06 83 ALA A O 1
ATOM 657 N N . LEU A 1 84 ? 5.609 4.243 2.405 1.00 97.31 84 LEU A N 1
ATOM 658 C CA . LEU A 1 84 ? 5.301 5.088 3.552 1.00 97.31 84 LEU A CA 1
ATOM 659 C C . LEU A 1 84 ? 3.791 5.237 3.750 1.00 97.31 84 LEU A C 1
ATOM 661 O O . LEU A 1 84 ? 3.303 5.020 4.851 1.00 97.31 84 LEU A O 1
ATOM 665 N N . LYS A 1 85 ? 3.036 5.525 2.683 1.00 97.81 85 LYS A N 1
ATOM 666 C CA . LYS A 1 85 ? 1.570 5.624 2.753 1.00 97.81 85 LYS A CA 1
ATOM 667 C C . LYS A 1 85 ? 0.915 4.331 3.248 1.00 97.81 85 LYS A C 1
ATOM 669 O O . LYS A 1 85 ? 0.085 4.386 4.148 1.00 97.81 85 LYS A O 1
ATOM 674 N N . LEU A 1 86 ? 1.292 3.182 2.683 1.00 98.06 86 LEU A N 1
ATOM 675 C CA . LEU A 1 86 ? 0.737 1.879 3.071 1.00 98.06 86 LEU A CA 1
ATOM 676 C C . LEU A 1 86 ? 1.135 1.486 4.499 1.00 98.06 86 LEU A C 1
ATOM 678 O O . LEU A 1 86 ? 0.296 1.012 5.262 1.00 98.06 86 LEU A O 1
ATOM 682 N N . GLY A 1 87 ? 2.393 1.718 4.878 1.00 97.56 87 GLY A N 1
ATOM 683 C CA . GLY A 1 87 ? 2.883 1.461 6.230 1.00 97.56 87 GLY A CA 1
ATOM 684 C C . GLY A 1 87 ? 2.174 2.330 7.268 1.00 97.56 87 GLY A C 1
ATOM 685 O O . GLY A 1 87 ? 1.703 1.818 8.281 1.00 97.56 87 GLY A O 1
ATOM 686 N N . THR A 1 88 ? 2.019 3.628 6.996 1.00 97.50 88 THR A N 1
ATOM 687 C CA . THR A 1 88 ? 1.259 4.540 7.859 1.00 97.50 88 THR A CA 1
ATOM 688 C C . THR A 1 88 ? -0.197 4.103 7.988 1.00 97.50 88 THR A C 1
ATOM 690 O O . THR A 1 88 ? -0.695 4.053 9.108 1.00 97.50 88 THR A O 1
ATOM 693 N N . ALA A 1 89 ? -0.858 3.718 6.893 1.00 97.75 89 ALA A N 1
ATOM 694 C CA . ALA A 1 89 ? -2.229 3.210 6.933 1.00 97.75 89 ALA A CA 1
ATOM 695 C C . ALA A 1 89 ? -2.370 1.990 7.850 1.00 97.75 89 ALA A C 1
ATOM 697 O O . ALA A 1 89 ? -3.264 1.948 8.694 1.00 97.75 89 ALA A O 1
ATOM 698 N N . ALA A 1 90 ? -1.455 1.022 7.734 1.00 97.31 90 ALA A N 1
ATOM 699 C CA . ALA A 1 90 ? -1.454 -0.176 8.570 1.00 97.31 90 ALA A CA 1
ATOM 700 C C . ALA A 1 90 ? -1.262 0.156 10.060 1.00 97.31 90 ALA A C 1
ATOM 702 O O . ALA A 1 90 ? -1.975 -0.383 10.908 1.00 97.31 90 ALA A O 1
ATOM 703 N N . VAL A 1 91 ? -0.345 1.074 10.385 1.00 97.25 91 VAL A N 1
ATOM 704 C CA . VAL A 1 91 ? -0.109 1.519 11.768 1.00 97.25 91 VAL A CA 1
ATOM 705 C C . VAL A 1 91 ? -1.319 2.275 12.321 1.00 97.25 91 VAL A C 1
ATOM 707 O O . VAL A 1 91 ? -1.781 1.964 13.417 1.00 97.25 91 VAL A O 1
ATOM 710 N N . LEU A 1 92 ? -1.876 3.225 11.565 1.00 97.00 92 LEU A N 1
ATOM 711 C CA . LEU A 1 92 ? -3.063 3.979 11.976 1.00 97.00 92 LEU A CA 1
ATOM 712 C C . LEU A 1 92 ? -4.259 3.052 12.202 1.00 97.00 92 LEU A C 1
ATOM 714 O O . LEU A 1 92 ? -4.936 3.170 13.220 1.00 97.00 92 LEU A O 1
ATOM 718 N N . TYR A 1 93 ? -4.483 2.088 11.305 1.00 96.56 93 TYR A N 1
ATOM 719 C CA . TYR A 1 93 ? -5.540 1.090 11.464 1.00 96.56 93 TYR A CA 1
ATOM 720 C C . TYR A 1 93 ? -5.365 0.284 12.755 1.00 96.56 93 TYR A C 1
ATOM 722 O O . TYR A 1 93 ? -6.323 0.083 13.500 1.00 96.56 93 TYR A O 1
ATOM 730 N N . ALA A 1 94 ? -4.137 -0.150 13.050 1.00 95.31 94 ALA A N 1
ATOM 731 C CA . ALA A 1 94 ? -3.840 -0.914 14.256 1.00 95.31 94 ALA A CA 1
ATOM 732 C C . ALA A 1 94 ? -4.077 -0.109 15.546 1.00 95.31 94 ALA A C 1
ATOM 734 O O . ALA A 1 94 ? -4.483 -0.693 16.549 1.00 95.31 94 ALA A O 1
ATOM 735 N N . MET A 1 95 ? -3.845 1.207 15.522 1.00 94.56 95 MET A N 1
ATOM 736 C CA . MET A 1 95 ? -3.955 2.075 16.700 1.00 94.56 95 MET A CA 1
ATOM 737 C C . MET A 1 95 ? -5.349 2.676 16.918 1.00 94.56 95 MET A C 1
ATOM 739 O O . MET A 1 95 ? -5.711 2.951 18.059 1.00 94.56 95 MET A O 1
ATOM 743 N N . MET A 1 96 ? -6.102 2.944 15.848 1.00 87.25 96 MET A N 1
ATOM 744 C CA . MET A 1 96 ? -7.347 3.726 15.912 1.00 87.25 96 MET A CA 1
ATOM 745 C C . MET A 1 96 ? -8.623 2.887 15.850 1.00 87.25 96 MET A C 1
ATOM 747 O O . MET A 1 96 ? -9.707 3.421 16.088 1.00 87.25 96 MET A O 1
ATOM 751 N N . ARG A 1 97 ? -8.523 1.612 15.480 1.00 67.88 97 ARG A N 1
ATOM 752 C CA . ARG A 1 97 ? -9.660 0.687 15.390 1.00 67.88 97 ARG A CA 1
ATOM 753 C C . ARG A 1 97 ? -9.494 -0.474 16.349 1.00 67.88 97 ARG A C 1
ATOM 755 O O . ARG A 1 97 ? -10.382 -1.356 16.354 1.00 67.88 97 ARG A O 1
#